Protein AF-A0A973KTV8-F1 (afdb_monomer_lite)

Sequence (113 aa):
MAGTPERQMSGANGRQVWADGFRPADGAIIDAKNVRKQGCSPRTLQGLQEGSFNTNMLLKGDESELTRYQSAIDNPANHAQYLEIDTNDQSTTGYRQYLWASHHVTNNVRYVP

Structure (mmCIF, N/CA/C/O backbone):
data_AF-A0A973KTV8-F1
#
_entry.id   AF-A0A973KTV8-F1
#
loop_
_atom_site.group_PDB
_atom_site.id
_atom_site.type_symbol
_atom_site.label_atom_id
_atom_site.label_alt_id
_atom_site.label_comp_id
_atom_site.label_asym_id
_atom_site.label_entity_id
_atom_site.label_seq_id
_atom_site.pdbx_PDB_ins_code
_atom_site.Cartn_x
_atom_site.Cartn_y
_atom_site.Cartn_z
_atom_site.occupancy
_atom_site.B_iso_or_equiv
_atom_site.auth_seq_id
_atom_site.auth_comp_id
_atom_site.auth_asym_id
_atom_site.auth_atom_id
_atom_site.pdbx_PDB_model_num
ATOM 1 N N . MET A 1 1 ? 4.309 -15.158 2.131 1.00 47.03 1 MET A N 1
ATOM 2 C CA . MET A 1 1 ? 3.514 -14.918 3.355 1.00 47.03 1 MET A CA 1
ATOM 3 C C . MET A 1 1 ? 3.801 -13.504 3.811 1.00 47.03 1 MET A C 1
ATOM 5 O O . MET A 1 1 ? 4.938 -13.092 3.642 1.00 47.03 1 MET A O 1
ATOM 9 N N . ALA A 1 2 ? 2.807 -12.789 4.337 1.00 59.81 2 ALA A N 1
ATOM 10 C CA . ALA A 1 2 ? 3.021 -11.474 4.929 1.00 59.81 2 ALA A CA 1
ATOM 11 C C . ALA A 1 2 ? 3.683 -11.606 6.314 1.00 59.81 2 ALA A C 1
ATOM 13 O O . ALA A 1 2 ? 3.287 -12.455 7.127 1.00 59.81 2 ALA A O 1
ATOM 14 N N . GLY A 1 3 ? 4.689 -10.781 6.567 1.00 64.38 3 GLY A N 1
ATOM 15 C CA . GLY A 1 3 ? 5.468 -10.671 7.790 1.00 64.38 3 GLY A CA 1
ATOM 16 C C . GLY A 1 3 ? 6.899 -11.189 7.636 1.00 64.38 3 GLY A C 1
ATOM 17 O O . GLY A 1 3 ? 7.373 -11.498 6.549 1.00 64.38 3 GLY A O 1
ATOM 18 N N . THR A 1 4 ? 7.580 -11.305 8.774 1.00 61.22 4 THR A N 1
ATOM 19 C CA . THR A 1 4 ? 9.033 -11.488 8.871 1.00 61.22 4 THR A CA 1
ATOM 20 C C . THR A 1 4 ? 9.647 -12.590 7.980 1.00 61.22 4 THR A C 1
ATOM 22 O O . THR A 1 4 ? 9.148 -13.720 7.982 1.00 61.22 4 THR A O 1
ATOM 25 N N . PRO A 1 5 ? 10.795 -12.309 7.321 1.00 75.25 5 PRO A N 1
ATOM 26 C CA . PRO A 1 5 ? 11.475 -11.011 7.292 1.00 75.25 5 PRO A CA 1
ATOM 27 C C . PRO A 1 5 ? 10.750 -10.006 6.385 1.00 75.25 5 PRO A C 1
ATOM 29 O O . PRO A 1 5 ? 10.362 -10.338 5.268 1.00 75.25 5 PRO A O 1
ATOM 32 N N . GLU A 1 6 ? 10.612 -8.769 6.870 1.00 87.50 6 GLU A N 1
ATOM 33 C CA . GLU A 1 6 ? 10.187 -7.647 6.033 1.00 87.50 6 GLU A CA 1
ATOM 34 C C . GLU A 1 6 ? 11.183 -7.447 4.884 1.00 87.50 6 GLU A C 1
ATOM 36 O O . GLU A 1 6 ? 12.390 -7.691 5.014 1.00 87.50 6 GLU A O 1
ATOM 41 N N . ARG A 1 7 ? 10.676 -6.982 3.747 1.00 90.62 7 ARG A N 1
ATOM 42 C CA . ARG A 1 7 ? 11.456 -6.722 2.546 1.00 90.62 7 ARG A CA 1
ATOM 43 C C . ARG A 1 7 ? 11.605 -5.227 2.337 1.00 90.62 7 ARG A C 1
ATOM 45 O O . ARG A 1 7 ? 10.632 -4.529 2.072 1.00 90.62 7 ARG A O 1
ATOM 52 N N . GLN A 1 8 ? 12.843 -4.752 2.378 1.00 94.94 8 GLN A N 1
ATOM 53 C CA . GLN A 1 8 ? 13.150 -3.399 1.944 1.00 94.94 8 GLN A CA 1
ATOM 54 C C . GLN A 1 8 ? 13.052 -3.303 0.418 1.00 94.94 8 GLN A C 1
ATOM 56 O O . GLN A 1 8 ? 13.659 -4.097 -0.304 1.00 94.94 8 GLN A O 1
ATOM 61 N N . MET A 1 9 ? 12.300 -2.322 -0.070 1.00 95.81 9 MET A N 1
ATOM 62 C CA . MET A 1 9 ? 12.140 -2.028 -1.492 1.00 95.81 9 MET A CA 1
ATOM 63 C C . MET A 1 9 ? 12.473 -0.559 -1.748 1.00 95.81 9 MET A C 1
ATOM 65 O O . MET A 1 9 ? 12.044 0.327 -1.006 1.00 95.81 9 MET A O 1
ATOM 69 N N . SER A 1 10 ? 13.245 -0.299 -2.801 1.00 97.19 10 SER A N 1
ATOM 70 C CA . SER A 1 10 ? 13.578 1.061 -3.229 1.00 97.19 10 SER A CA 1
ATOM 71 C C . SER A 1 10 ? 12.497 1.586 -4.161 1.00 97.19 10 SER A C 1
ATOM 73 O O . SER A 1 10 ? 12.126 0.913 -5.121 1.00 97.19 10 SER A O 1
ATOM 75 N N . GLY A 1 11 ? 12.010 2.791 -3.909 1.00 96.62 11 GLY A N 1
ATOM 76 C CA . GLY A 1 11 ? 11.126 3.506 -4.815 1.00 96.62 11 GLY A CA 1
ATOM 77 C C . GLY A 1 11 ? 11.877 4.202 -5.950 1.00 96.62 11 GLY A C 1
ATOM 78 O O . GLY A 1 11 ? 13.081 4.447 -5.850 1.00 96.62 11 GLY A O 1
ATOM 79 N N . ALA A 1 12 ? 11.161 4.571 -7.012 1.00 95.06 12 ALA A N 1
ATOM 80 C CA . ALA A 1 12 ? 11.698 5.307 -8.158 1.00 95.06 12 ALA A CA 1
ATOM 81 C C . ALA A 1 12 ? 12.309 6.664 -7.755 1.00 95.06 12 ALA A C 1
ATOM 83 O O . ALA A 1 12 ? 13.247 7.147 -8.381 1.00 95.06 12 ALA A O 1
ATOM 84 N N . ASN A 1 13 ? 11.824 7.253 -6.659 1.00 93.44 13 ASN A N 1
ATOM 85 C CA . ASN A 1 13 ? 12.369 8.475 -6.056 1.00 93.44 13 ASN A CA 1
ATOM 86 C C . ASN A 1 13 ? 13.526 8.239 -5.058 1.00 93.44 13 ASN A C 1
ATOM 88 O O . ASN A 1 13 ? 13.883 9.153 -4.315 1.00 93.44 13 ASN A O 1
ATOM 92 N N . GLY A 1 14 ? 14.067 7.020 -4.967 1.00 92.00 14 GLY A N 1
ATOM 93 C CA . GLY A 1 14 ? 15.161 6.658 -4.057 1.00 92.00 14 GLY A CA 1
ATOM 94 C C . GLY A 1 14 ? 14.767 6.488 -2.583 1.00 92.00 14 GLY A C 1
ATOM 95 O O . GLY A 1 14 ? 15.590 6.046 -1.781 1.00 92.00 14 GLY A O 1
ATOM 96 N N . ARG A 1 15 ? 13.519 6.793 -2.196 1.00 94.94 15 ARG A N 1
ATOM 97 C CA . ARG A 1 15 ? 13.010 6.512 -0.841 1.00 94.94 15 ARG A CA 1
ATOM 98 C C . ARG A 1 15 ? 12.718 5.021 -0.701 1.00 94.94 15 ARG A C 1
ATOM 100 O O . ARG A 1 15 ? 12.335 4.370 -1.663 1.00 94.94 15 ARG A O 1
ATOM 107 N N . GLN A 1 16 ? 12.859 4.494 0.509 1.00 95.50 16 GLN A N 1
ATOM 108 C CA . GLN A 1 16 ? 12.643 3.075 0.793 1.00 95.50 16 GLN A CA 1
ATOM 109 C C . GLN A 1 16 ? 11.297 2.838 1.485 1.00 95.50 16 GLN A C 1
ATOM 111 O O . GLN A 1 16 ? 10.833 3.683 2.261 1.00 95.50 16 GLN A O 1
ATOM 116 N N . VAL A 1 17 ? 10.707 1.672 1.234 1.00 95.12 17 VAL A N 1
ATOM 117 C CA . VAL A 1 17 ? 9.567 1.117 1.975 1.00 95.12 17 VAL A CA 1
ATOM 118 C C . VAL A 1 17 ? 9.923 -0.271 2.492 1.00 95.12 17 VAL A C 1
ATOM 120 O O . VAL A 1 17 ? 10.711 -0.982 1.867 1.00 95.12 17 VAL A O 1
ATOM 123 N N . TRP A 1 18 ? 9.364 -0.638 3.638 1.00 94.25 18 TRP A N 1
ATOM 124 C CA . TRP A 1 18 ? 9.462 -1.981 4.190 1.00 94.25 18 TRP A CA 1
ATOM 125 C C . TRP A 1 18 ? 8.120 -2.662 3.982 1.00 94.25 18 TRP A C 1
ATOM 127 O O . TRP A 1 18 ? 7.123 -2.228 4.544 1.00 94.25 18 TRP A O 1
ATOM 137 N N . ALA A 1 19 ? 8.102 -3.669 3.119 1.00 94.06 19 ALA A N 1
ATOM 138 C CA . ALA A 1 19 ? 6.924 -4.471 2.852 1.00 94.06 19 ALA A CA 1
ATOM 139 C C . ALA A 1 19 ? 6.939 -5.723 3.729 1.00 94.06 19 ALA A C 1
ATOM 141 O O . ALA A 1 19 ? 7.981 -6.361 3.895 1.00 94.06 19 ALA A O 1
ATOM 142 N N . ASP A 1 20 ? 5.776 -6.145 4.203 1.00 93.06 20 ASP A N 1
ATOM 143 C CA . ASP A 1 20 ? 5.604 -7.430 4.879 1.00 93.06 20 ASP A CA 1
ATOM 144 C C . ASP A 1 20 ? 5.811 -8.620 3.933 1.00 93.06 20 ASP A C 1
ATOM 146 O O . ASP A 1 20 ? 6.014 -9.747 4.375 1.00 93.06 20 ASP A O 1
ATOM 150 N N . GLY A 1 21 ? 5.759 -8.413 2.620 1.00 93.94 21 GLY A N 1
ATOM 151 C CA . GLY A 1 21 ? 6.085 -9.453 1.658 1.00 93.94 21 GLY A CA 1
ATOM 152 C C . GLY A 1 21 ? 6.077 -8.971 0.217 1.00 93.94 21 GLY A C 1
ATOM 153 O O . GLY A 1 21 ? 5.738 -7.834 -0.093 1.00 93.94 21 GLY A O 1
ATOM 154 N N . PHE A 1 22 ? 6.446 -9.876 -0.682 1.00 94.56 22 PHE A N 1
ATOM 155 C CA . PHE A 1 22 ? 6.313 -9.690 -2.120 1.00 94.56 22 PHE A CA 1
ATOM 156 C C . PHE A 1 22 ? 5.868 -11.008 -2.749 1.00 94.56 22 PHE A C 1
ATOM 158 O O . PHE A 1 22 ? 6.418 -12.063 -2.411 1.00 94.56 22 PHE A O 1
ATOM 165 N N . ARG A 1 23 ? 4.885 -10.962 -3.650 1.00 94.69 23 ARG A N 1
ATOM 166 C CA . ARG A 1 23 ? 4.394 -12.127 -4.392 1.00 94.69 23 ARG A CA 1
ATOM 167 C C . ARG A 1 23 ? 4.789 -12.005 -5.868 1.00 94.69 23 ARG A C 1
ATOM 169 O O . ARG A 1 23 ? 4.148 -11.272 -6.610 1.00 94.69 23 ARG A O 1
ATOM 176 N N . PRO A 1 24 ? 5.809 -12.750 -6.333 1.00 93.94 24 PRO A N 1
ATOM 177 C CA . PRO A 1 24 ? 6.271 -12.657 -7.720 1.00 93.94 24 PRO A CA 1
ATOM 178 C C . PRO A 1 24 ? 5.249 -13.105 -8.771 1.00 93.94 24 PRO A C 1
ATOM 180 O O . PRO A 1 24 ? 5.373 -12.720 -9.925 1.00 93.94 24 PRO A O 1
ATOM 183 N N . ALA A 1 25 ? 4.269 -13.933 -8.392 1.00 96.19 25 ALA A N 1
ATOM 184 C CA . ALA A 1 25 ? 3.291 -14.491 -9.327 1.00 96.19 25 ALA A CA 1
ATOM 185 C C . ALA A 1 25 ? 2.415 -13.416 -9.997 1.00 96.19 25 ALA A C 1
ATOM 187 O O . ALA A 1 25 ? 2.013 -13.590 -11.142 1.00 96.19 25 ALA A O 1
ATOM 188 N N . ASP A 1 26 ? 2.136 -12.322 -9.289 1.00 96.38 26 ASP A N 1
ATOM 189 C CA . ASP A 1 26 ? 1.294 -11.208 -9.740 1.00 96.38 26 ASP A CA 1
ATOM 190 C C . ASP A 1 26 ? 1.894 -9.826 -9.423 1.00 96.38 26 ASP A C 1
ATOM 192 O O . ASP A 1 26 ? 1.287 -8.801 -9.720 1.00 96.38 26 ASP A O 1
ATOM 196 N N . GLY A 1 27 ? 3.095 -9.779 -8.840 1.00 96.44 27 GLY A N 1
ATOM 197 C CA . GLY A 1 27 ? 3.786 -8.539 -8.500 1.00 96.44 27 GLY A CA 1
ATOM 198 C C . GLY A 1 27 ? 3.184 -7.799 -7.304 1.00 96.44 27 GLY A C 1
ATOM 199 O O . GLY A 1 27 ? 3.367 -6.585 -7.201 1.00 96.44 27 GLY A O 1
ATOM 200 N N . ALA A 1 28 ? 2.474 -8.485 -6.404 1.00 96.88 28 ALA A N 1
ATOM 201 C CA . ALA A 1 28 ? 1.916 -7.848 -5.215 1.00 96.88 28 ALA A CA 1
ATOM 202 C C . ALA A 1 28 ? 3.017 -7.493 -4.202 1.00 96.88 28 ALA A C 1
ATOM 204 O O . ALA A 1 28 ? 3.725 -8.378 -3.709 1.00 96.88 28 ALA A O 1
ATOM 205 N N . ILE A 1 29 ? 3.132 -6.215 -3.841 1.00 96.44 29 ILE A N 1
ATOM 206 C CA . ILE A 1 29 ? 3.781 -5.802 -2.589 1.00 96.44 29 ILE A CA 1
ATOM 207 C C . ILE A 1 29 ? 2.768 -6.049 -1.473 1.00 96.44 29 ILE A C 1
ATOM 209 O O . ILE A 1 29 ? 1.627 -5.634 -1.617 1.00 96.44 29 ILE A O 1
ATOM 213 N N . ILE A 1 30 ? 3.137 -6.737 -0.396 1.00 94.81 30 ILE A N 1
ATOM 214 C CA . ILE A 1 30 ? 2.194 -7.118 0.664 1.00 94.81 30 ILE A CA 1
ATOM 215 C C . ILE A 1 30 ? 2.466 -6.292 1.919 1.00 94.81 30 ILE A C 1
ATOM 217 O O . ILE A 1 30 ? 3.609 -6.225 2.368 1.00 94.81 30 ILE A O 1
ATOM 221 N N . ASP A 1 31 ? 1.409 -5.725 2.493 1.00 92.81 31 ASP A N 1
ATOM 222 C CA . ASP A 1 31 ? 1.392 -4.986 3.758 1.00 92.81 31 ASP A CA 1
ATOM 223 C C . ASP A 1 31 ? 0.322 -5.595 4.681 1.00 92.81 31 ASP A C 1
ATOM 225 O O . ASP A 1 31 ? -0.867 -5.625 4.357 1.00 92.81 31 ASP A O 1
ATOM 229 N N . ALA A 1 32 ? 0.731 -6.139 5.824 1.00 89.94 32 ALA A N 1
ATOM 230 C CA . ALA A 1 32 ? -0.140 -6.811 6.779 1.00 89.94 32 ALA A CA 1
ATOM 231 C C . ALA A 1 32 ? -0.504 -5.877 7.931 1.00 89.94 32 ALA A C 1
ATOM 233 O O . ALA A 1 32 ? 0.231 -5.685 8.901 1.00 89.94 32 ALA A O 1
ATOM 234 N N . LYS A 1 33 ? -1.731 -5.368 7.906 1.00 84.56 33 LYS A N 1
ATOM 235 C CA . LYS A 1 33 ? -2.253 -4.499 8.956 1.00 84.56 33 LYS A CA 1
ATOM 236 C C . LYS A 1 33 ? -2.964 -5.325 10.024 1.00 84.56 33 LYS A C 1
ATOM 238 O O . LYS A 1 33 ? -4.117 -5.728 9.869 1.00 84.56 33 LYS A O 1
ATOM 243 N N . ASN A 1 34 ? -2.256 -5.525 11.138 1.00 77.81 34 ASN A N 1
ATOM 244 C CA . ASN A 1 34 ? -2.719 -6.185 12.366 1.00 77.81 34 ASN A CA 1
ATOM 245 C C . ASN A 1 34 ? -3.048 -7.680 12.243 1.00 77.81 34 ASN A C 1
ATOM 247 O O . ASN A 1 34 ? -3.506 -8.258 13.221 1.00 77.81 34 ASN A O 1
ATOM 251 N N . VAL A 1 35 ? -2.743 -8.334 11.114 1.00 79.00 35 VAL A N 1
ATOM 252 C CA . VAL A 1 35 ? -3.101 -9.744 10.838 1.00 79.00 35 VAL A CA 1
ATOM 253 C C . VAL A 1 35 ? -2.692 -10.701 11.968 1.00 79.00 35 VAL A C 1
ATOM 255 O O . VAL A 1 35 ? -3.438 -11.604 12.317 1.00 79.00 35 VAL A O 1
ATOM 258 N N . ARG A 1 36 ? -1.538 -10.472 12.611 1.00 73.88 36 ARG A N 1
ATOM 259 C CA . ARG A 1 36 ? -1.024 -11.311 13.716 1.00 73.88 36 ARG A CA 1
ATOM 260 C C . ARG A 1 36 ? -1.365 -10.801 15.125 1.00 73.88 36 ARG A C 1
ATOM 262 O O . ARG A 1 36 ? -0.911 -11.382 16.107 1.00 73.88 36 ARG A O 1
ATOM 269 N N . LYS A 1 37 ? -2.104 -9.696 15.244 1.00 70.62 37 LYS A N 1
ATOM 270 C CA . LYS A 1 37 ? -2.465 -9.050 16.516 1.00 70.62 37 LYS A CA 1
ATOM 271 C C . LYS A 1 37 ? -3.930 -8.613 16.487 1.00 70.62 37 LYS A C 1
ATOM 273 O O . LYS A 1 37 ? -4.245 -7.462 16.178 1.00 70.62 37 LYS A O 1
ATOM 278 N N . GLN A 1 38 ? -4.831 -9.544 16.796 1.00 64.62 38 GLN A N 1
ATOM 279 C CA . GLN A 1 38 ? -6.250 -9.225 16.973 1.00 64.62 38 GLN A CA 1
ATOM 280 C C . GLN A 1 38 ? -6.421 -8.179 18.092 1.00 64.62 38 GLN A C 1
ATOM 282 O O . GLN A 1 38 ? -5.706 -8.207 19.091 1.00 64.62 38 GLN A O 1
ATOM 287 N N . GLY A 1 39 ? -7.323 -7.212 17.894 1.00 64.19 39 GLY A N 1
ATOM 288 C CA . GLY A 1 39 ? -7.589 -6.131 18.855 1.00 64.19 39 GLY A CA 1
ATOM 289 C C . GLY A 1 39 ? -6.627 -4.933 18.816 1.00 64.19 39 GLY A C 1
ATOM 290 O O . GLY A 1 39 ? -6.916 -3.921 19.441 1.00 64.19 39 GLY A O 1
ATOM 291 N N . CYS A 1 40 ? -5.528 -4.979 18.050 1.00 68.69 40 CYS A N 1
ATOM 292 C CA . CYS A 1 40 ? -4.607 -3.836 17.910 1.00 68.69 40 CYS A CA 1
ATOM 293 C C . CYS A 1 40 ? -5.021 -2.816 16.833 1.00 68.69 40 CYS A C 1
ATOM 295 O O . CYS A 1 40 ? -4.290 -1.861 16.569 1.00 68.69 40 CYS A O 1
ATOM 297 N N . SER A 1 41 ? -6.180 -3.000 16.194 1.00 72.88 41 SER A N 1
ATOM 298 C CA . SER A 1 41 ? -6.753 -1.966 15.331 1.00 72.88 41 SER A CA 1
ATOM 299 C C . SER A 1 41 ? -7.088 -0.734 16.183 1.00 72.88 41 SER A C 1
ATOM 301 O O . SER A 1 41 ? -7.782 -0.869 17.185 1.00 72.88 41 SER A O 1
ATOM 303 N N . PRO A 1 42 ? -6.668 0.485 15.799 1.00 72.50 42 PRO A N 1
ATOM 304 C CA . PRO A 1 42 ? -7.091 1.702 16.493 1.00 72.50 42 PRO A CA 1
ATOM 305 C C . PRO A 1 42 ? -8.550 2.085 16.171 1.00 72.50 42 PRO A C 1
ATOM 307 O O . PRO A 1 42 ? -9.008 3.163 16.542 1.00 72.50 42 PRO A O 1
ATOM 310 N N . ARG A 1 43 ? -9.267 1.239 15.418 1.00 76.69 43 ARG A N 1
ATOM 311 C CA . ARG A 1 43 ? -10.626 1.471 14.917 1.00 76.69 43 ARG A CA 1
ATOM 312 C C . ARG A 1 43 ? -11.544 0.291 15.253 1.00 76.69 43 ARG A C 1
ATOM 314 O O . ARG A 1 43 ? -12.155 -0.290 14.368 1.00 76.69 43 ARG A O 1
ATOM 321 N N . THR A 1 44 ? -11.614 -0.090 16.527 1.00 74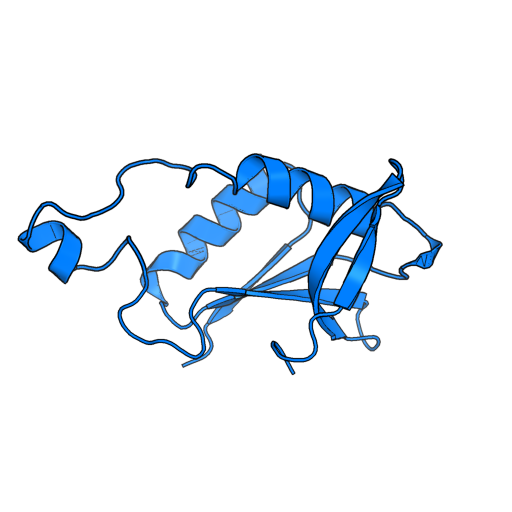.31 44 THR A N 1
ATOM 322 C CA . THR A 1 44 ? -12.494 -1.171 17.012 1.00 74.31 44 THR A CA 1
ATOM 323 C C . THR A 1 44 ? -13.827 -0.631 17.532 1.00 74.31 44 THR A C 1
ATOM 325 O O . THR A 1 44 ? -13.906 0.506 17.998 1.00 74.31 44 THR A O 1
ATOM 328 N N . LEU A 1 45 ? -14.878 -1.463 17.525 1.00 75.12 45 LEU A N 1
ATOM 329 C CA . LEU A 1 45 ? -16.156 -1.123 18.171 1.00 75.12 45 LEU A CA 1
ATOM 330 C C . LEU A 1 45 ? -15.975 -0.829 19.669 1.00 75.12 45 LEU A C 1
ATOM 332 O O . LEU A 1 45 ? -16.566 0.115 20.183 1.00 75.12 45 LEU A O 1
ATOM 336 N N . GLN A 1 46 ? -15.117 -1.593 20.350 1.00 76.56 46 GLN A N 1
ATOM 337 C CA . GLN A 1 46 ? -14.749 -1.334 21.742 1.00 76.56 46 GLN A CA 1
ATOM 338 C C . GLN A 1 46 ? -14.112 0.052 21.902 1.00 76.56 46 GLN A C 1
ATOM 340 O O . GLN A 1 46 ? -14.532 0.823 22.759 1.00 76.56 46 GLN A O 1
ATOM 345 N N . GLY A 1 47 ? -13.168 0.422 21.030 1.00 77.81 47 GLY A N 1
ATOM 346 C CA . GLY A 1 47 ? -12.569 1.753 21.065 1.00 77.81 47 GLY A CA 1
ATOM 347 C C . GLY A 1 47 ? -13.587 2.873 20.832 1.00 77.81 47 GLY A C 1
ATOM 348 O O . GLY A 1 47 ? -13.454 3.955 21.400 1.00 77.81 47 GLY A O 1
ATOM 349 N N . LEU A 1 48 ? -14.646 2.620 20.055 1.00 80.31 48 LEU A N 1
ATOM 350 C CA . LEU A 1 48 ? -15.753 3.568 19.890 1.00 80.31 48 LEU A CA 1
ATOM 351 C C . LEU A 1 48 ? -16.540 3.754 21.195 1.00 80.31 48 LEU A C 1
ATOM 353 O O . LEU A 1 48 ? -16.896 4.879 21.534 1.00 80.31 48 LEU A O 1
ATOM 357 N N . GLN A 1 49 ? -16.776 2.670 21.935 1.00 83.56 49 GLN A N 1
ATOM 358 C CA . GLN A 1 49 ? -17.479 2.692 23.222 1.00 83.56 49 GLN A CA 1
ATOM 359 C C . GLN A 1 49 ? -16.642 3.333 24.340 1.00 83.56 49 GLN A C 1
ATOM 361 O O . GLN A 1 49 ? -17.191 4.001 25.212 1.00 83.56 49 GLN A O 1
ATOM 366 N N . GLU A 1 50 ? -15.320 3.163 24.298 1.00 86.88 50 GLU A N 1
ATOM 367 C CA . GLU A 1 50 ? -14.373 3.661 25.306 1.00 86.88 50 GLU A CA 1
ATOM 368 C C . GLU A 1 50 ? -13.796 5.053 24.977 1.00 86.88 50 GLU A C 1
ATOM 370 O O . GLU A 1 50 ? -12.985 5.583 25.735 1.00 86.88 50 GLU A O 1
ATOM 375 N N . GLY A 1 51 ? -14.184 5.662 23.849 1.00 81.31 51 GLY A N 1
ATOM 376 C CA . GLY A 1 51 ? -13.686 6.977 23.422 1.00 81.31 51 GLY A CA 1
ATOM 377 C C . GLY A 1 51 ? -12.236 6.985 22.912 1.00 81.31 51 GLY A C 1
ATOM 378 O O . GLY A 1 51 ? -11.625 8.047 22.821 1.00 81.31 51 GLY A O 1
ATOM 379 N N . SER A 1 52 ? -11.679 5.822 22.567 1.00 82.56 52 SER A N 1
ATOM 380 C CA . SER A 1 52 ? -10.316 5.644 22.040 1.00 82.56 52 SER A CA 1
ATOM 381 C C . SER A 1 52 ? -10.265 5.379 20.525 1.00 82.56 52 SER A C 1
ATOM 383 O O . SER A 1 52 ? -9.187 5.176 19.963 1.00 82.56 52 SER A O 1
ATOM 385 N N . PHE A 1 53 ? -11.416 5.408 19.842 1.00 79.75 53 PHE A N 1
ATOM 386 C CA . PHE A 1 53 ? -11.513 5.230 18.393 1.00 79.75 53 PHE A CA 1
ATOM 387 C C . PHE A 1 53 ? -10.777 6.334 17.631 1.00 79.75 53 PHE A C 1
ATOM 389 O O . PHE A 1 53 ? -11.040 7.525 17.814 1.00 79.75 53 PHE A O 1
ATOM 396 N N . ASN A 1 54 ? -9.898 5.948 16.707 1.00 78.56 54 ASN A N 1
ATOM 397 C CA . ASN A 1 54 ? -9.223 6.916 15.856 1.00 78.56 54 ASN A CA 1
ATOM 398 C C . ASN A 1 54 ? -10.147 7.412 14.735 1.00 78.56 54 ASN A C 1
ATOM 400 O O . ASN A 1 54 ? -10.369 6.723 13.736 1.00 78.56 54 ASN A O 1
ATOM 404 N N . THR A 1 55 ? -10.641 8.637 14.899 1.00 76.12 55 THR A N 1
ATOM 405 C CA . THR A 1 55 ? -11.521 9.322 13.943 1.00 76.12 55 THR A CA 1
ATOM 406 C C . THR A 1 55 ? -10.779 9.970 12.776 1.00 76.12 55 THR A C 1
ATOM 408 O O . THR A 1 55 ? -11.423 10.449 11.843 1.00 76.12 55 THR A O 1
ATOM 411 N N . ASN A 1 56 ? -9.441 9.989 12.779 1.00 76.81 56 ASN A N 1
ATOM 412 C CA . ASN A 1 56 ? -8.696 10.528 11.651 1.00 76.81 56 ASN A CA 1
ATOM 413 C C . ASN A 1 56 ? -8.833 9.609 10.437 1.00 76.81 56 ASN A C 1
ATOM 415 O O . ASN A 1 56 ? -8.656 8.386 10.522 1.00 76.81 56 ASN A O 1
ATOM 419 N N . MET A 1 57 ? -9.056 10.245 9.285 1.00 68.44 57 MET A N 1
ATOM 420 C CA . MET A 1 57 ? -9.076 9.571 7.991 1.00 68.44 57 MET A CA 1
ATOM 421 C C . MET A 1 57 ? -7.746 8.890 7.680 1.00 68.44 57 MET A C 1
ATOM 423 O O . MET A 1 57 ? -7.778 7.863 7.034 1.00 68.44 57 MET A O 1
ATOM 427 N N . LEU A 1 58 ? -6.608 9.391 8.168 1.00 71.69 58 LEU A N 1
ATOM 428 C CA . LEU A 1 58 ? -5.282 8.770 8.058 1.00 71.69 58 LEU A CA 1
ATOM 429 C C . LEU A 1 58 ? -4.637 8.723 9.445 1.00 71.69 58 LEU A C 1
ATOM 431 O O . LEU A 1 58 ? -4.735 9.690 10.205 1.00 71.69 58 LEU A O 1
ATOM 435 N N . LEU A 1 59 ? -3.948 7.632 9.786 1.00 71.75 59 LEU A N 1
ATOM 436 C CA . LEU A 1 59 ? -3.014 7.671 10.908 1.00 71.75 59 LEU A CA 1
ATOM 437 C C . LEU A 1 59 ? -1.809 8.522 10.507 1.00 71.75 59 LEU A C 1
ATOM 439 O O . LEU A 1 59 ? -1.396 8.565 9.346 1.00 71.75 59 LEU A O 1
ATOM 443 N N . LYS A 1 60 ? -1.214 9.207 11.485 1.00 64.00 60 LYS A N 1
ATOM 444 C CA . LYS A 1 60 ? 0.023 9.958 11.269 1.00 64.00 60 LYS A CA 1
ATOM 445 C C . LYS A 1 60 ? 1.103 8.996 10.760 1.00 64.00 60 LYS A C 1
ATOM 447 O O . LYS A 1 60 ? 1.580 8.161 11.519 1.00 64.00 60 LYS A O 1
ATOM 452 N N . GLY A 1 61 ? 1.489 9.141 9.494 1.00 70.38 61 GLY A N 1
ATOM 453 C CA .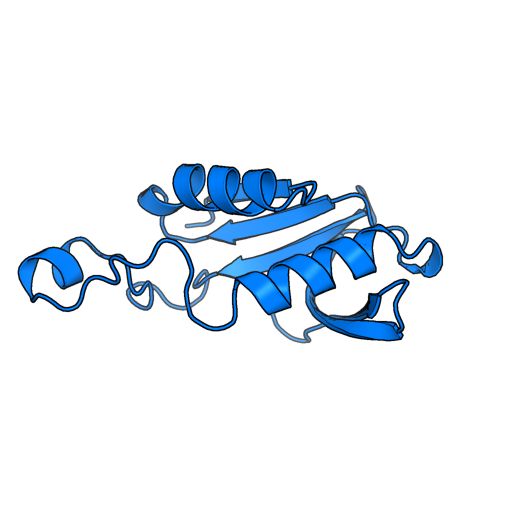 GLY A 1 61 ? 2.469 8.274 8.832 1.00 70.38 61 GLY A CA 1
ATOM 454 C C . GLY A 1 61 ? 1.913 7.503 7.638 1.00 70.38 61 GLY A C 1
ATOM 455 O O . GLY A 1 61 ? 2.685 7.261 6.711 1.00 70.38 61 GLY A O 1
ATOM 456 N N . ASP A 1 62 ? 0.602 7.236 7.601 1.00 76.31 62 ASP A N 1
ATOM 457 C CA . ASP A 1 62 ? -0.041 6.477 6.519 1.00 76.31 62 ASP A CA 1
ATOM 458 C C . ASP A 1 62 ? 0.200 7.156 5.165 1.00 76.31 62 ASP A C 1
ATOM 460 O O . ASP A 1 62 ? 0.608 6.507 4.215 1.00 76.31 62 ASP A O 1
ATOM 464 N N . GLU A 1 63 ? 0.054 8.483 5.077 1.00 79.56 63 GLU A N 1
ATOM 465 C CA . GLU A 1 63 ? 0.268 9.228 3.824 1.00 79.56 63 GLU A CA 1
ATOM 466 C C . GLU A 1 63 ? 1.719 9.160 3.319 1.00 79.56 63 GLU A C 1
ATOM 468 O O . GLU A 1 63 ? 1.992 9.004 2.127 1.00 79.56 63 GLU A O 1
ATOM 473 N N . SER A 1 64 ? 2.689 9.220 4.233 1.00 84.88 64 SER A N 1
ATOM 474 C CA . SER A 1 64 ? 4.100 9.065 3.869 1.00 84.88 64 SER A CA 1
ATOM 475 C C . SER A 1 64 ? 4.394 7.636 3.412 1.00 84.88 64 SER A C 1
ATOM 477 O O . SER A 1 64 ? 5.164 7.448 2.473 1.00 84.88 64 SER A O 1
ATOM 479 N N . GLU A 1 65 ? 3.780 6.638 4.044 1.00 87.75 65 GLU A N 1
ATOM 480 C CA . GLU A 1 65 ? 3.894 5.229 3.666 1.00 87.75 65 GLU A CA 1
ATOM 481 C C . GLU A 1 65 ? 3.243 4.953 2.299 1.00 87.75 65 GLU A C 1
ATOM 483 O O . GLU A 1 65 ? 3.891 4.376 1.425 1.00 87.75 65 GLU A O 1
ATOM 488 N N . LEU A 1 66 ? 2.042 5.487 2.065 1.00 88.50 66 LEU A N 1
ATOM 489 C CA . LEU A 1 66 ? 1.307 5.483 0.795 1.00 88.50 66 LEU A CA 1
ATOM 490 C C . LEU A 1 66 ? 2.189 5.907 -0.381 1.00 88.50 66 LEU A C 1
ATOM 492 O O . LEU A 1 66 ? 2.376 5.156 -1.340 1.00 88.50 66 LEU A O 1
ATOM 496 N N . THR A 1 67 ? 2.810 7.084 -0.273 1.00 89.31 67 THR A N 1
ATOM 497 C CA . THR A 1 67 ? 3.693 7.600 -1.334 1.00 89.31 67 THR A CA 1
ATOM 498 C C . THR A 1 67 ? 4.934 6.737 -1.567 1.00 89.31 67 THR A C 1
ATOM 500 O O . THR A 1 67 ? 5.466 6.707 -2.678 1.00 89.31 67 THR A O 1
ATOM 503 N N . ARG A 1 68 ? 5.425 6.030 -0.542 1.00 94.44 68 ARG A N 1
ATOM 504 C CA . ARG A 1 68 ? 6.584 5.138 -0.683 1.00 94.44 68 ARG A CA 1
ATOM 505 C C . ARG A 1 68 ? 6.197 3.830 -1.361 1.00 94.44 68 ARG A C 1
ATOM 507 O O . ARG A 1 68 ? 6.960 3.372 -2.206 1.00 94.44 68 ARG A O 1
ATOM 514 N N . TYR A 1 69 ? 5.024 3.275 -1.054 1.00 95.44 69 TYR A N 1
ATOM 515 C CA . TYR A 1 69 ? 4.503 2.112 -1.771 1.00 95.44 69 TYR A CA 1
ATOM 516 C C . TYR A 1 69 ? 4.248 2.424 -3.243 1.00 95.44 69 TYR A C 1
ATOM 518 O O . TYR A 1 69 ? 4.700 1.660 -4.092 1.00 95.44 69 TYR A O 1
ATOM 526 N N . GLN A 1 70 ? 3.638 3.571 -3.565 1.00 94.94 70 GLN A N 1
ATOM 527 C CA . GLN A 1 70 ? 3.460 3.955 -4.969 1.00 94.94 70 GLN A CA 1
ATOM 528 C C . GLN A 1 70 ? 4.803 4.109 -5.688 1.00 94.94 70 GLN A C 1
ATOM 530 O O . GLN A 1 70 ? 5.010 3.525 -6.742 1.00 94.94 70 GLN A O 1
ATOM 535 N N . SER A 1 71 ? 5.770 4.788 -5.064 1.00 96.06 71 SER A N 1
ATOM 536 C CA . SER A 1 71 ? 7.123 4.908 -5.621 1.00 96.06 71 SER A CA 1
ATOM 537 C C . SER A 1 71 ? 7.801 3.544 -5.827 1.00 96.06 71 SER A C 1
ATOM 539 O O . SER A 1 71 ? 8.569 3.371 -6.772 1.00 96.06 71 SER A O 1
ATOM 541 N N . ALA A 1 72 ? 7.541 2.563 -4.956 1.00 96.88 72 ALA A N 1
ATOM 542 C CA . ALA A 1 72 ? 8.037 1.198 -5.112 1.00 96.88 72 ALA A CA 1
ATOM 543 C C . ALA A 1 72 ? 7.352 0.450 -6.266 1.00 96.88 72 ALA A C 1
ATOM 545 O O . ALA A 1 72 ? 8.029 -0.314 -6.952 1.00 96.88 72 ALA A O 1
ATOM 546 N N . ILE A 1 73 ? 6.062 0.686 -6.506 1.00 96.81 73 ILE A N 1
ATOM 547 C CA . ILE A 1 73 ? 5.338 0.166 -7.677 1.00 96.81 73 ILE A CA 1
ATOM 548 C C . ILE A 1 73 ? 5.896 0.788 -8.966 1.00 96.81 73 ILE A C 1
ATOM 550 O O . ILE A 1 73 ? 6.182 0.070 -9.918 1.00 96.81 73 ILE A O 1
ATOM 554 N N . ASP A 1 74 ? 6.152 2.096 -8.963 1.00 96.62 74 ASP A N 1
ATOM 555 C CA . ASP A 1 74 ? 6.676 2.832 -10.121 1.00 96.62 74 ASP A CA 1
ATOM 556 C C . ASP A 1 74 ? 8.138 2.485 -10.458 1.00 96.62 74 ASP A C 1
ATOM 558 O O . ASP A 1 74 ? 8.633 2.844 -11.527 1.00 96.62 74 ASP A O 1
ATOM 562 N N . ASN A 1 75 ? 8.862 1.806 -9.560 1.00 97.44 75 ASN A N 1
ATOM 563 C CA . ASN A 1 75 ? 10.229 1.373 -9.825 1.00 97.44 75 ASN A CA 1
ATOM 564 C C . ASN A 1 75 ? 10.235 0.066 -10.641 1.00 97.44 75 ASN A C 1
ATOM 566 O O . ASN A 1 75 ? 9.962 -1.001 -10.078 1.00 97.44 75 ASN A O 1
ATOM 570 N N . PRO A 1 76 ? 10.653 0.086 -11.922 1.00 96.06 76 PRO A N 1
ATOM 571 C CA . PRO A 1 76 ? 10.632 -1.107 -12.766 1.00 96.06 76 PRO A CA 1
ATOM 572 C C . PRO A 1 76 ? 11.527 -2.239 -12.242 1.00 96.06 76 PRO A C 1
ATOM 574 O O . PRO A 1 76 ? 11.249 -3.404 -12.518 1.00 96.06 76 PRO A O 1
ATOM 577 N N . ALA A 1 77 ? 12.561 -1.932 -11.446 1.00 96.31 77 ALA A N 1
ATOM 578 C CA . ALA A 1 77 ? 13.441 -2.938 -10.846 1.00 96.31 77 ALA A CA 1
ATOM 579 C C . ALA A 1 77 ? 12.740 -3.813 -9.790 1.00 96.31 77 ALA A C 1
ATOM 581 O O . ALA A 1 77 ? 13.227 -4.895 -9.463 1.00 96.31 77 ALA A O 1
ATOM 582 N N . ASN A 1 78 ? 11.607 -3.359 -9.246 1.00 96.25 78 ASN A N 1
ATOM 583 C CA . ASN A 1 78 ? 10.858 -4.115 -8.247 1.00 96.25 78 ASN A CA 1
ATOM 584 C C . ASN A 1 78 ? 9.921 -5.155 -8.867 1.00 96.25 78 ASN A C 1
ATOM 586 O O . ASN A 1 78 ? 9.484 -6.059 -8.155 1.00 96.25 78 ASN A O 1
ATOM 590 N N . HIS A 1 79 ? 9.592 -5.026 -10.159 1.00 96.25 79 HIS A N 1
ATOM 591 C CA . HIS A 1 79 ? 8.571 -5.837 -10.836 1.00 96.25 79 HIS A CA 1
ATOM 592 C C . HIS A 1 79 ? 7.216 -5.862 -10.098 1.00 96.25 79 HIS A C 1
ATOM 594 O O . HIS A 1 79 ? 6.446 -6.815 -10.219 1.00 96.25 79 HIS A O 1
ATOM 600 N N . ALA A 1 80 ? 6.933 -4.819 -9.316 1.00 97.12 80 ALA A N 1
ATOM 601 C CA . ALA A 1 80 ? 5.691 -4.672 -8.579 1.00 97.12 80 ALA A CA 1
ATOM 602 C C . ALA A 1 80 ? 4.582 -4.135 -9.490 1.00 97.12 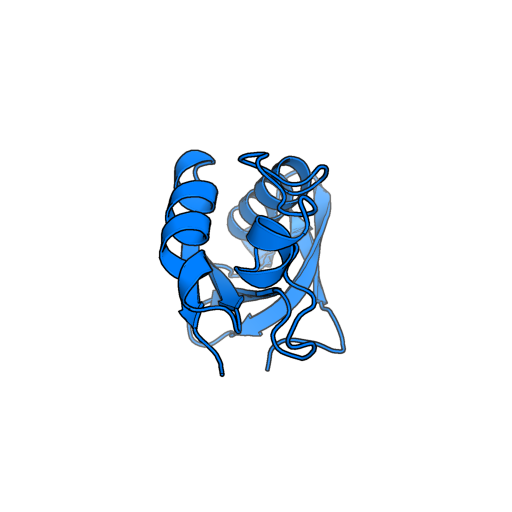80 ALA A C 1
ATOM 604 O O . ALA A 1 80 ? 4.843 -3.357 -10.402 1.00 97.12 80 ALA A O 1
ATOM 605 N N . GLN A 1 81 ? 3.350 -4.569 -9.240 1.00 97.31 81 GLN A N 1
ATOM 606 C CA . GLN A 1 81 ? 2.168 -4.177 -10.014 1.00 97.31 81 GLN A CA 1
ATOM 607 C C . GLN A 1 81 ? 1.142 -3.437 -9.149 1.00 97.31 81 GLN A C 1
ATOM 609 O O . GLN A 1 81 ? 0.458 -2.536 -9.628 1.00 97.31 81 GLN A O 1
ATOM 614 N N . TYR A 1 82 ? 1.024 -3.813 -7.873 1.00 96.69 82 TYR A N 1
ATOM 615 C CA . TYR A 1 82 ? 0.066 -3.229 -6.938 1.00 96.69 82 TYR A CA 1
ATOM 616 C C . TYR A 1 82 ? 0.447 -3.524 -5.482 1.00 96.69 82 TYR A C 1
ATOM 618 O O . TYR A 1 82 ? 1.297 -4.375 -5.199 1.00 96.69 82 TYR A O 1
ATOM 626 N N . LEU A 1 83 ? -0.214 -2.831 -4.557 1.00 96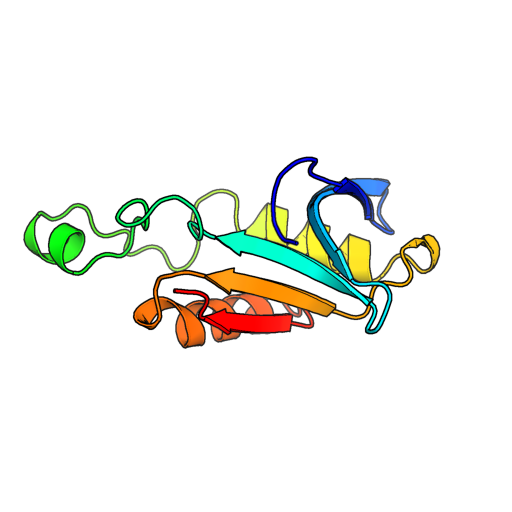.25 83 LEU A N 1
ATOM 627 C CA . LEU A 1 83 ? -0.153 -3.091 -3.123 1.00 96.25 8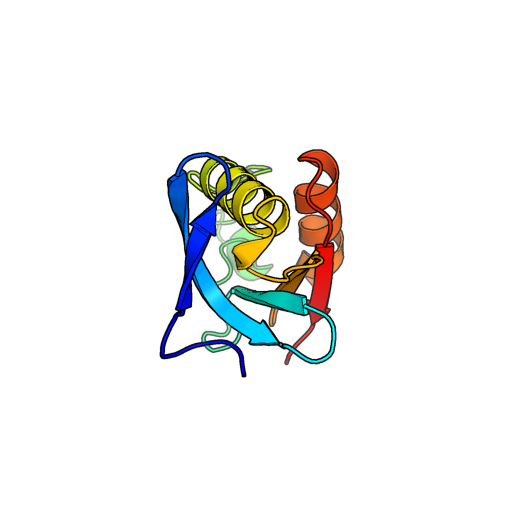3 LEU A CA 1
ATOM 628 C C . LEU A 1 83 ? -1.324 -3.982 -2.679 1.00 96.25 83 LEU A C 1
ATOM 630 O O . LEU A 1 83 ? -2.486 -3.620 -2.844 1.00 96.25 83 LEU A O 1
ATOM 634 N N . GLU A 1 84 ? -1.033 -5.128 -2.080 1.00 95.88 84 GLU A N 1
ATOM 635 C CA . GLU A 1 84 ? -1.997 -5.958 -1.364 1.00 95.88 84 GLU A CA 1
ATOM 636 C C . GLU A 1 84 ? -1.963 -5.624 0.129 1.00 95.88 84 GLU A C 1
ATOM 638 O O . GLU A 1 84 ? -0.934 -5.788 0.785 1.00 95.88 84 GLU A O 1
ATOM 643 N N . ILE A 1 85 ? -3.096 -5.181 0.672 1.00 93.00 85 ILE A N 1
ATOM 644 C CA . ILE A 1 85 ? -3.258 -4.945 2.105 1.00 93.00 85 ILE A CA 1
ATOM 645 C C . ILE A 1 85 ? -4.016 -6.113 2.723 1.00 93.00 85 ILE A C 1
ATOM 647 O O . ILE A 1 85 ? -5.221 -6.259 2.512 1.00 93.00 85 ILE A O 1
ATOM 651 N N . ASP A 1 86 ? -3.325 -6.904 3.534 1.00 92.31 86 ASP A N 1
ATOM 652 C CA . ASP A 1 86 ? -3.936 -7.955 4.340 1.00 92.31 86 ASP A CA 1
ATOM 653 C C . ASP A 1 86 ? -4.390 -7.365 5.683 1.00 92.31 86 ASP A C 1
ATOM 655 O O . ASP A 1 86 ? -3.608 -6.734 6.397 1.00 92.31 86 ASP A O 1
ATOM 659 N N . THR A 1 87 ? -5.650 -7.565 6.070 1.00 87.50 87 THR A N 1
ATOM 660 C CA . THR A 1 87 ? -6.163 -7.106 7.370 1.00 87.50 87 THR A CA 1
ATOM 661 C C . THR A 1 87 ? -7.050 -8.146 8.040 1.00 87.50 87 THR A C 1
ATOM 663 O O . THR A 1 87 ? -7.850 -8.796 7.379 1.00 87.50 87 THR A O 1
ATOM 666 N N . ASN A 1 88 ? -6.949 -8.280 9.363 1.00 86.12 88 ASN A N 1
ATOM 667 C CA . ASN A 1 88 ? -7.829 -9.143 10.163 1.00 86.12 88 ASN A CA 1
ATOM 668 C C . ASN A 1 88 ? -9.086 -8.435 10.680 1.00 86.12 88 ASN A C 1
ATOM 670 O O . ASN A 1 88 ? -9.815 -8.992 11.498 1.00 86.12 88 ASN A O 1
ATOM 674 N N . ASP A 1 89 ? -9.349 -7.214 10.219 1.00 82.00 89 ASP A N 1
ATOM 675 C CA . ASP A 1 89 ? -10.538 -6.453 10.578 1.00 82.00 89 ASP A CA 1
ATOM 676 C C . ASP A 1 89 ? -11.363 -6.182 9.320 1.00 82.00 89 ASP A C 1
ATOM 678 O O . ASP A 1 89 ? -11.093 -5.238 8.567 1.00 82.00 89 ASP A O 1
ATOM 682 N N . GLN A 1 90 ? -12.374 -7.027 9.099 1.00 83.81 90 GLN A N 1
ATOM 683 C CA . GLN A 1 90 ? -13.255 -6.962 7.932 1.00 83.81 90 GLN A CA 1
ATOM 684 C C . GLN A 1 90 ? -13.953 -5.599 7.814 1.00 83.81 90 GLN A C 1
ATOM 686 O O . GLN A 1 90 ? -14.219 -5.134 6.705 1.00 83.81 90 GLN A O 1
ATOM 691 N N . SER A 1 91 ? -14.204 -4.918 8.939 1.00 78.81 91 SER A N 1
ATOM 692 C CA . SER A 1 91 ? -14.839 -3.595 8.937 1.00 78.81 91 SER A CA 1
ATOM 693 C C . SER A 1 91 ? -13.948 -2.511 8.318 1.00 78.81 91 SER A C 1
ATOM 695 O O . SER A 1 91 ? -14.446 -1.496 7.832 1.00 78.81 91 SER A O 1
ATOM 697 N N . THR A 1 92 ? -12.630 -2.742 8.259 1.00 78.56 92 THR A N 1
ATOM 698 C CA . THR A 1 92 ? -11.665 -1.786 7.700 1.00 78.56 92 THR A CA 1
ATOM 699 C C . THR A 1 92 ? -11.362 -2.007 6.220 1.00 78.56 92 THR A C 1
ATOM 701 O O . THR A 1 92 ? -10.694 -1.161 5.628 1.00 78.56 92 THR A O 1
ATOM 704 N N . THR A 1 93 ? -11.853 -3.085 5.593 1.00 87.81 93 THR A N 1
ATOM 705 C CA . THR A 1 93 ? -11.521 -3.430 4.198 1.00 87.81 93 THR A CA 1
ATOM 706 C C . THR A 1 93 ? -11.890 -2.312 3.221 1.00 87.81 93 THR A C 1
ATOM 708 O O . THR A 1 93 ? -11.015 -1.788 2.533 1.00 87.81 93 THR A O 1
ATOM 711 N N . GLY A 1 94 ? -13.160 -1.891 3.200 1.00 85.56 94 GLY A N 1
ATOM 712 C CA . GLY A 1 94 ? -13.625 -0.842 2.284 1.00 85.56 94 GLY A CA 1
ATOM 713 C C . GLY A 1 94 ? -12.988 0.520 2.569 1.00 85.56 94 GLY A C 1
ATOM 714 O O . GLY A 1 94 ? -12.597 1.232 1.648 1.00 85.56 94 GLY A O 1
ATOM 715 N N . TYR A 1 95 ? -12.806 0.850 3.849 1.00 83.88 95 TYR A N 1
ATOM 716 C CA . TYR A 1 95 ? -12.128 2.076 4.268 1.00 83.88 95 TYR A CA 1
ATOM 717 C C . TYR A 1 95 ? -10.669 2.122 3.786 1.00 83.88 95 TYR A C 1
ATOM 719 O O . TYR A 1 95 ? -10.246 3.126 3.216 1.00 83.88 95 TYR A O 1
ATOM 727 N N . ARG A 1 96 ? -9.910 1.030 3.952 1.00 85.50 96 ARG A N 1
ATOM 728 C CA . ARG A 1 96 ? -8.539 0.930 3.437 1.00 85.50 96 ARG A CA 1
ATOM 729 C C . ARG A 1 96 ? -8.539 1.064 1.922 1.00 85.50 96 ARG A C 1
ATOM 731 O O . ARG A 1 96 ? -7.785 1.873 1.402 1.00 85.50 96 ARG A O 1
ATOM 738 N N . GLN A 1 97 ? -9.409 0.337 1.225 1.00 89.50 97 GLN A N 1
ATOM 739 C CA . GLN A 1 97 ? -9.452 0.370 -0.235 1.00 89.50 97 GLN A CA 1
ATOM 740 C C . GLN A 1 97 ? -9.711 1.783 -0.769 1.00 89.50 97 GLN A C 1
ATOM 742 O O . GLN A 1 97 ? -9.002 2.239 -1.666 1.00 89.50 97 GLN A O 1
ATOM 747 N N . TYR A 1 98 ? -10.669 2.499 -0.168 1.00 86.88 98 TYR A N 1
ATOM 748 C CA . TYR A 1 98 ? -10.924 3.909 -0.460 1.00 86.88 98 TYR A CA 1
ATOM 749 C C . TYR A 1 98 ? -9.675 4.769 -0.240 1.00 86.88 98 TYR A C 1
ATOM 751 O O . TYR A 1 98 ? -9.293 5.533 -1.120 1.00 86.88 98 TYR A O 1
ATOM 759 N N . LEU A 1 99 ? -9.026 4.619 0.914 1.00 85.31 99 LEU A N 1
ATOM 760 C CA . LEU A 1 99 ? -7.879 5.425 1.315 1.00 85.31 99 LEU A CA 1
ATOM 761 C C . LEU A 1 99 ? -6.674 5.234 0.389 1.00 85.31 99 LEU A C 1
ATOM 763 O O . LEU A 1 99 ? -6.080 6.204 -0.061 1.00 85.31 99 LEU A O 1
ATOM 767 N N . TRP A 1 100 ? -6.324 3.999 0.035 1.00 87.88 100 TRP A N 1
ATOM 768 C CA . TRP A 1 100 ? -5.225 3.755 -0.904 1.00 87.88 100 TRP A CA 1
ATOM 769 C C . TRP A 1 100 ? -5.560 4.281 -2.307 1.00 87.88 100 TRP A C 1
ATOM 771 O O . TRP A 1 100 ? -4.725 4.926 -2.945 1.00 87.88 100 TRP A O 1
ATOM 781 N N . ALA A 1 101 ? -6.805 4.100 -2.758 1.00 89.81 101 ALA A N 1
ATOM 782 C CA . ALA A 1 101 ? -7.256 4.609 -4.050 1.00 89.81 101 ALA A CA 1
ATOM 783 C C . ALA A 1 101 ? -7.275 6.149 -4.115 1.00 89.81 101 ALA A C 1
ATOM 785 O O . ALA A 1 101 ? -6.886 6.716 -5.136 1.00 89.81 101 ALA A O 1
ATOM 786 N N . SER A 1 102 ? -7.668 6.845 -3.039 1.00 87.75 102 SER A N 1
ATOM 787 C CA . SER A 1 102 ? -7.721 8.316 -3.005 1.00 87.75 102 SER A CA 1
ATOM 788 C C . SER A 1 102 ? -6.341 8.974 -3.067 1.00 87.75 102 SER A C 1
ATOM 790 O O . SER A 1 102 ? -6.239 10.143 -3.422 1.00 87.75 102 SER A O 1
ATOM 792 N N . HIS A 1 103 ? -5.284 8.226 -2.749 1.00 86.31 103 HIS A N 1
ATOM 793 C CA . HIS A 1 103 ? -3.886 8.642 -2.884 1.00 86.31 103 HIS A CA 1
ATOM 794 C C . HIS A 1 103 ? -3.220 8.085 -4.152 1.00 86.31 103 HIS A C 1
ATOM 796 O O . HIS A 1 103 ? -1.994 8.061 -4.246 1.00 86.31 103 HIS A O 1
ATOM 802 N N . HIS A 1 104 ? -4.023 7.650 -5.128 1.00 90.00 104 HIS A N 1
ATOM 803 C CA . HIS A 1 104 ? -3.568 7.125 -6.416 1.00 90.00 104 HIS A CA 1
ATOM 804 C C . HIS A 1 104 ? -2.680 5.876 -6.311 1.00 90.00 104 HIS A C 1
ATOM 806 O O . HIS A 1 104 ? -1.855 5.643 -7.191 1.00 90.00 104 HIS A O 1
ATOM 812 N N . VAL A 1 105 ? -2.863 5.059 -5.264 1.00 92.44 105 VAL A N 1
ATOM 813 C CA . VAL A 1 105 ? -2.148 3.786 -5.121 1.00 92.44 105 VAL A CA 1
ATOM 814 C C . VAL A 1 105 ? -2.948 2.642 -5.725 1.00 92.44 105 VAL A C 1
ATOM 816 O O . VAL A 1 105 ? -4.055 2.340 -5.266 1.00 92.44 105 VAL A O 1
ATOM 819 N N . THR A 1 106 ? -2.376 1.959 -6.719 1.00 92.81 106 THR A N 1
ATOM 820 C CA . THR A 1 106 ? -2.948 0.712 -7.252 1.00 92.81 106 THR A CA 1
ATOM 821 C C . THR A 1 106 ? -2.944 -0.343 -6.150 1.00 92.81 106 THR A C 1
ATOM 823 O O . THR A 1 106 ? -1.878 -0.727 -5.665 1.00 92.81 106 THR A O 1
ATOM 826 N N . ASN A 1 107 ? -4.125 -0.804 -5.726 1.00 94.31 107 ASN A N 1
ATOM 827 C CA . ASN A 1 107 ? -4.241 -1.653 -4.545 1.00 94.31 107 ASN A CA 1
ATOM 828 C C . ASN A 1 107 ? -5.329 -2.732 -4.630 1.00 94.31 107 ASN A C 1
ATOM 830 O O . ASN A 1 107 ? -6.286 -2.627 -5.397 1.00 94.31 107 ASN A O 1
ATOM 834 N N . ASN A 1 108 ? -5.178 -3.739 -3.771 1.00 95.00 108 ASN A N 1
ATOM 835 C CA . ASN A 1 108 ? -6.189 -4.723 -3.407 1.00 95.00 108 ASN A CA 1
ATOM 836 C C . ASN A 1 108 ? -6.210 -4.866 -1.879 1.00 95.00 108 ASN A C 1
ATOM 838 O O . ASN A 1 108 ? -5.152 -4.901 -1.256 1.00 95.00 108 ASN A O 1
ATOM 842 N N . VAL A 1 109 ? -7.387 -4.990 -1.264 1.00 93.12 109 VAL A N 1
ATOM 843 C CA . VAL A 1 109 ? -7.500 -5.209 0.187 1.00 93.12 109 VAL A CA 1
ATOM 844 C C . VAL A 1 109 ? -8.138 -6.560 0.445 1.00 93.12 109 VAL A C 1
ATOM 846 O O . VAL A 1 109 ? -9.240 -6.838 -0.026 1.00 93.12 109 VAL A O 1
ATOM 849 N N . ARG A 1 110 ? -7.458 -7.395 1.226 1.00 93.00 110 ARG A N 1
ATOM 850 C CA . ARG A 1 110 ? -7.875 -8.757 1.534 1.00 93.00 110 ARG A CA 1
ATOM 851 C C . ARG A 1 110 ? -8.106 -8.909 3.031 1.00 93.00 110 ARG A C 1
ATOM 853 O O . ARG A 1 110 ? -7.253 -8.583 3.853 1.00 93.00 110 ARG A O 1
ATOM 860 N N . TYR A 1 111 ? -9.277 -9.422 3.389 1.00 89.94 111 TYR A N 1
ATOM 861 C CA . TYR A 1 111 ? -9.530 -9.866 4.753 1.00 89.94 111 TYR A CA 1
ATOM 862 C C . TYR A 1 111 ? -8.826 -11.209 5.001 1.00 89.94 111 TYR A C 1
ATOM 864 O O . TYR A 1 111 ? -8.990 -12.149 4.220 1.00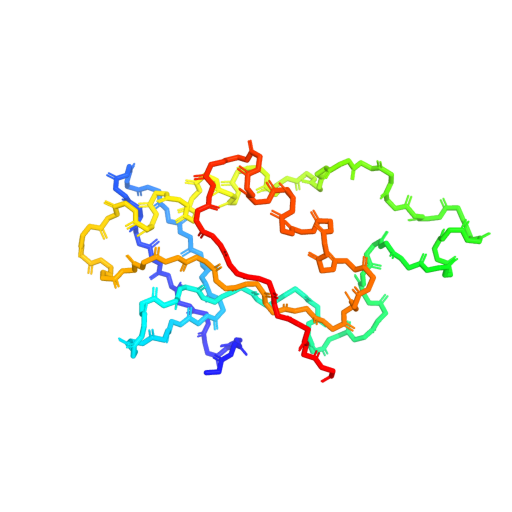 89.94 111 TYR A O 1
ATOM 872 N N . VAL A 1 112 ? -8.042 -11.285 6.074 1.00 88.69 112 VAL A N 1
ATOM 873 C CA . VAL A 1 112 ? -7.293 -12.471 6.508 1.00 88.69 112 VAL A CA 1
ATOM 874 C C . VAL A 1 112 ? -7.600 -12.708 7.994 1.00 88.69 112 VAL A C 1
ATOM 876 O O . VAL A 1 112 ? -7.103 -11.932 8.812 1.00 88.69 112 VAL A O 1
ATOM 879 N N . PRO A 1 113 ? -8.444 -13.702 8.339 1.00 80.44 113 PRO A N 1
ATOM 880 C CA . PRO A 1 113 ? -8.877 -13.958 9.717 1.00 80.44 113 PRO A CA 1
ATOM 881 C C . PRO A 1 113 ? -7.755 -14.443 10.647 1.00 80.44 113 PRO A C 1
ATOM 883 O O . PRO A 1 113 ? -6.831 -15.133 10.155 1.00 80.44 113 PRO A O 1
#

pLDDT: mean 86.08, std 10.49, range [47.03, 97.44]

Radius of gyration: 14.18 Å; chains: 1; bounding box: 33×25×38 Å

Foldseek 3Di:
DFAPPWDWFAFQVRDIATASDADLVQQEREHEDCLVPPPPPQADPVCVVVVSRDPDLDDVCRLVNLVNQQRRCVDVVSVHPFYEYEYQDPVCQVSVVVSSVVSVGHYHYDYRD

Secondary structure (DSSP, 8-state):
--SSSPEEEE-TTS-EEEESEEETTTTEEEEEESTTSTT--SS-HHHHHTT-----SS-TTHHHHHHHHHHHHS-GGGT--EEEEEES-GGGHHHHHHHHHHTT--EEEEE--